Protein AF-A7TCD0-F1 (afdb_monomer)

Foldseek 3Di:
DWAKDKDWDDDDPFIEIEIATAFDADAVCPVRLVVRVVCNQVPDDDDDPDDDTPVPRGNYYHYYYNSRHDDDD

pLDDT: mean 94.61, std 6.47, range [67.38, 98.69]

Nearest PDB structures (foldseek):
  8um5-assembly1_A  TM=9.763E-01  e=2.066E-07  Homo sapiens
  5okm-assembly1_A  TM=9.736E-01  e=4.020E-07  Homo sapiens
  5okn-assembly1_A  TM=9.700E-01  e=6.849E-07  Homo sapiens
  4cml-assembly1_A  TM=8.808E-01  e=4.862E-05  Homo sapiens
  3n9v-assembly2_B  TM=9.249E-01  e=8.282E-05  Homo sapiens

InterPro domains:
  IPR000300 Inositol polyphosphate-related phosphatase [PF22669] (1-72)
  IPR036691 Endonuclease/exonuclease/phosphatase superfamily [G3DSA:3.60.10.10] (1-73)
  IPR036691 Endonuclease/exonuclease/phosphatase superfamily [SSF56219] (1-72)

Mean predicted aligned error: 3.0 Å

Sequence (73 aa):
NKGAVGISFLFGATSFCFINCHLAARASRVLRRNQNFHSILKGLNLGQKNVFDLTNQFHHVFWFGDLNYRIDL

Secondary structure (DSSP, 8-state):
--EEEEEEEEETTEEEEEEEEE---SGGGHHHHHHHHHHHHHH---S-SSSS-TTTSSSEEEEEEE-------

Solvent-accessible surface area (backbone atoms only — not comparable to full-atom values): 4550 Å² total; per-residue (Å²): 146,68,53,70,52,74,53,68,52,70,60,83,94,46,33,41,35,42,36,43,30,34,39,46,64,58,71,91,31,55,71,54,26,56,50,46,51,56,50,48,55,73,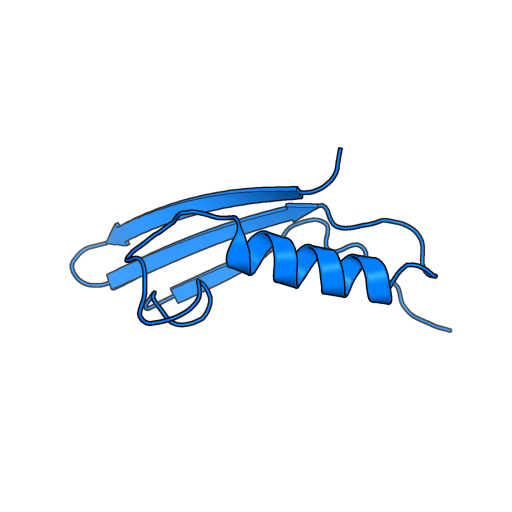65,61,91,66,89,68,86,90,84,52,54,69,84,68,70,43,81,39,68,46,80,48,65,51,61,47,80,64,88,88,128

Radius of gyration: 13.63 Å; Cα contacts (8 Å, |Δi|>4): 111; chains: 1; bounding box: 31×21×36 Å

Organism: Nematostella vectensis (NCBI:txid45351)

Structure (mmCIF, N/CA/C/O backbone):
data_AF-A7TCD0-F1
#
_entry.id   AF-A7TCD0-F1
#
loop_
_atom_site.group_PDB
_atom_site.id
_atom_site.type_symbol
_atom_site.label_atom_id
_atom_site.label_alt_id
_atom_site.label_comp_id
_atom_site.label_asym_id
_atom_site.label_entity_id
_atom_site.label_seq_id
_atom_site.pdbx_PDB_ins_code
_atom_site.Cartn_x
_atom_site.Cartn_y
_atom_site.Cartn_z
_atom_site.occupancy
_atom_site.B_iso_or_equiv
_atom_site.auth_seq_id
_atom_site.auth_comp_id
_atom_site.auth_asym_id
_atom_site.auth_atom_id
_atom_site.pdbx_PDB_model_num
ATOM 1 N N . ASN A 1 1 ? -2.147 7.907 -13.237 1.00 87.75 1 ASN A N 1
ATOM 2 C CA . ASN A 1 1 ? -3.157 7.046 -12.577 1.00 87.75 1 ASN A CA 1
ATOM 3 C C . ASN A 1 1 ? -2.510 6.007 -11.638 1.00 87.75 1 ASN A C 1
ATOM 5 O O . ASN A 1 1 ? -2.876 4.842 -11.688 1.00 87.75 1 ASN A O 1
ATOM 9 N N . LYS A 1 2 ? -1.535 6.387 -10.796 1.00 96.56 2 LYS A N 1
ATOM 10 C CA . LYS A 1 2 ? -0.833 5.474 -9.868 1.00 96.56 2 LYS A CA 1
ATOM 11 C C . LYS A 1 2 ? -1.073 5.938 -8.437 1.00 96.56 2 LYS A C 1
ATOM 13 O O . LYS A 1 2 ? -1.196 7.142 -8.230 1.00 96.56 2 LYS A O 1
ATOM 18 N N . GLY A 1 3 ? -1.131 5.011 -7.490 1.00 97.19 3 GLY A N 1
ATOM 19 C CA . GLY A 1 3 ? -1.469 5.305 -6.100 1.00 97.19 3 GLY A CA 1
ATOM 20 C C . GLY A 1 3 ? -1.956 4.064 -5.365 1.00 97.19 3 GLY A C 1
ATOM 21 O O . GLY A 1 3 ? -1.698 2.941 -5.803 1.00 97.19 3 GLY A O 1
ATOM 22 N N . ALA A 1 4 ? -2.663 4.282 -4.262 1.00 98.31 4 ALA A N 1
ATOM 23 C CA . ALA A 1 4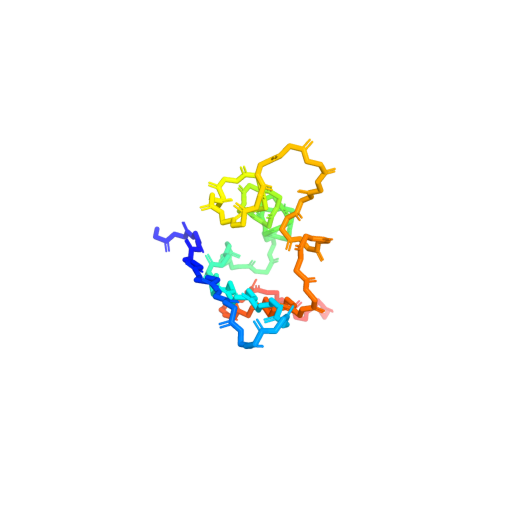 ? -3.272 3.223 -3.476 1.00 98.31 4 ALA A CA 1
ATOM 24 C C . ALA A 1 4 ? -4.611 3.663 -2.894 1.00 98.31 4 ALA A C 1
ATOM 26 O O . ALA A 1 4 ? -4.864 4.853 -2.713 1.00 98.31 4 ALA A O 1
ATOM 27 N N . VAL A 1 5 ? -5.425 2.669 -2.569 1.00 98.06 5 VAL A N 1
ATOM 28 C CA . VAL A 1 5 ? -6.609 2.787 -1.725 1.00 98.06 5 VAL A CA 1
ATOM 29 C C . VAL A 1 5 ? -6.451 1.812 -0.569 1.00 98.06 5 VAL A C 1
ATOM 31 O O . VAL A 1 5 ? -5.794 0.777 -0.711 1.00 98.06 5 VAL A O 1
ATOM 34 N N . GLY A 1 6 ? -7.049 2.123 0.572 1.00 97.19 6 GLY A N 1
ATOM 35 C CA . GLY A 1 6 ? -7.029 1.206 1.697 1.00 97.19 6 GLY A CA 1
ATOM 36 C C . GLY A 1 6 ? -8.268 1.318 2.564 1.00 97.19 6 GLY A C 1
ATOM 37 O O . GLY A 1 6 ? -8.953 2.340 2.561 1.00 97.19 6 GLY A O 1
ATOM 38 N N . ILE A 1 7 ? -8.538 0.239 3.290 1.00 97.69 7 ILE A N 1
ATOM 39 C CA . ILE A 1 7 ? -9.609 0.126 4.274 1.00 97.69 7 ILE A CA 1
ATOM 40 C C . ILE A 1 7 ? -9.062 -0.570 5.517 1.00 97.69 7 ILE A C 1
ATOM 42 O O . ILE A 1 7 ? -8.238 -1.482 5.424 1.00 97.69 7 ILE A O 1
ATOM 46 N N . SER A 1 8 ? -9.539 -0.150 6.683 1.00 97.00 8 SER A N 1
ATOM 47 C CA . SER A 1 8 ? -9.245 -0.809 7.950 1.00 97.00 8 SER A CA 1
ATOM 48 C C . SER A 1 8 ? -10.509 -0.982 8.773 1.00 97.00 8 SER A C 1
ATOM 50 O O . SER A 1 8 ? -11.381 -0.113 8.741 1.00 97.00 8 SER A O 1
ATOM 52 N N . PHE A 1 9 ? -10.586 -2.063 9.540 1.00 96.81 9 PHE A N 1
ATOM 53 C CA . PHE A 1 9 ? -11.700 -2.325 10.448 1.00 96.81 9 PHE A CA 1
ATOM 54 C C . PHE A 1 9 ? -11.270 -3.195 11.635 1.00 96.81 9 PHE A C 1
ATOM 56 O O . PHE A 1 9 ? -10.176 -3.767 11.653 1.00 96.81 9 PHE A O 1
ATOM 63 N N . LEU A 1 10 ? -12.154 -3.281 12.629 1.00 97.38 10 LEU A N 1
ATOM 64 C CA . LEU A 1 10 ? -12.046 -4.198 13.758 1.00 97.38 10 LEU A CA 1
ATOM 65 C C . LEU A 1 10 ? -12.974 -5.394 13.543 1.00 97.38 10 LEU A C 1
ATOM 67 O O . LEU A 1 10 ? -14.142 -5.226 13.200 1.00 97.38 10 LEU A O 1
ATOM 71 N N . PHE A 1 11 ? -12.453 -6.591 13.781 1.00 97.88 11 PHE A N 1
ATOM 72 C CA . PHE A 1 11 ? -13.220 -7.822 13.906 1.00 97.88 11 PHE A CA 1
ATOM 73 C C . PHE A 1 11 ? -13.019 -8.353 15.327 1.00 97.88 11 PHE A C 1
ATOM 75 O O . PHE A 1 11 ? -11.962 -8.891 15.665 1.00 97.88 11 PHE A O 1
ATOM 82 N N . GLY A 1 12 ? -14.002 -8.115 16.198 1.00 97.19 12 GLY A N 1
ATOM 83 C CA . GLY A 1 12 ? -13.805 -8.259 17.641 1.00 97.19 12 GLY A CA 1
ATOM 84 C C . GLY A 1 12 ? -12.698 -7.319 18.135 1.00 97.19 12 GLY A C 1
ATOM 85 O O . GLY A 1 12 ? -12.728 -6.123 17.852 1.00 97.19 12 GLY A O 1
ATOM 86 N N . ALA A 1 13 ? -11.707 -7.866 18.841 1.00 96.81 13 ALA A N 1
ATOM 87 C CA . ALA A 1 13 ? -10.522 -7.123 19.283 1.00 96.81 13 ALA A CA 1
ATOM 88 C C . ALA A 1 13 ? -9.383 -7.101 18.241 1.00 96.81 13 ALA A C 1
ATOM 90 O O . ALA A 1 13 ? -8.364 -6.445 18.453 1.00 96.81 13 ALA A O 1
ATOM 91 N N . THR A 1 14 ? -9.534 -7.807 17.116 1.00 97.62 14 THR A N 1
ATOM 92 C CA . THR A 1 14 ? -8.486 -7.945 16.101 1.00 97.62 14 THR A CA 1
ATOM 93 C C . THR A 1 14 ? -8.646 -6.882 15.020 1.00 97.62 14 THR A C 1
ATOM 95 O O . THR A 1 14 ? -9.716 -6.710 14.442 1.00 97.62 14 THR A O 1
ATOM 98 N N . SER A 1 15 ? -7.565 -6.167 14.722 1.00 97.12 15 SER A N 1
ATOM 99 C CA . SER A 1 15 ? -7.547 -5.080 13.741 1.00 97.12 15 SER A CA 1
ATOM 100 C C . SER A 1 15 ? -6.944 -5.533 12.415 1.00 97.12 15 SER A C 1
ATOM 102 O O . SER A 1 15 ? -5.883 -6.159 12.379 1.00 97.12 15 SER A O 1
ATOM 104 N N . PHE A 1 16 ? -7.629 -5.194 11.325 1.00 97.56 16 PHE A N 1
ATOM 105 C CA . PHE A 1 16 ? -7.261 -5.563 9.963 1.00 97.56 16 PHE A CA 1
ATOM 106 C C . PHE A 1 16 ? -7.060 -4.316 9.108 1.00 97.56 16 PHE A C 1
ATOM 108 O O . PHE A 1 16 ? -7.835 -3.361 9.199 1.00 97.56 16 PHE A O 1
ATOM 115 N N . CYS A 1 17 ? -6.054 -4.352 8.239 1.00 97.56 17 CYS A N 1
ATOM 116 C CA . CYS A 1 17 ? -5.795 -3.322 7.244 1.00 97.56 17 CYS A CA 1
ATOM 117 C C . CYS A 1 17 ? -5.523 -3.953 5.881 1.00 97.56 17 CYS A C 1
ATOM 119 O O . CYS A 1 17 ? -4.706 -4.865 5.758 1.00 97.56 17 CYS A O 1
ATOM 121 N N . PHE A 1 18 ? -6.204 -3.449 4.857 1.00 98.31 18 PHE A N 1
ATOM 122 C CA . PHE A 1 18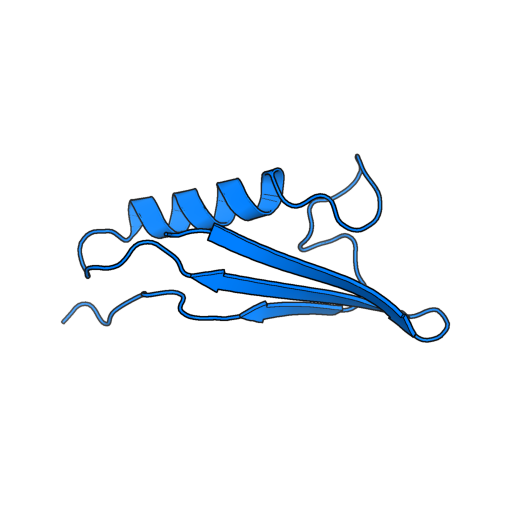 ? -6.073 -3.890 3.474 1.00 98.31 18 PHE A CA 1
ATOM 123 C C . PHE A 1 18 ? -5.684 -2.695 2.612 1.00 98.31 18 PHE A C 1
ATOM 125 O O . PHE A 1 18 ? -6.399 -1.694 2.578 1.00 98.31 18 PHE A O 1
ATOM 132 N N . ILE A 1 19 ? -4.561 -2.805 1.905 1.00 98.25 19 ILE A N 1
ATOM 133 C CA . ILE A 1 19 ? -4.002 -1.761 1.046 1.00 98.25 19 ILE A CA 1
ATOM 134 C C . ILE A 1 19 ? -3.839 -2.345 -0.356 1.00 98.25 19 ILE A C 1
ATOM 136 O O . ILE A 1 19 ? -3.004 -3.221 -0.580 1.00 98.25 19 ILE A O 1
ATOM 140 N N . ASN A 1 20 ? -4.628 -1.839 -1.304 1.00 98.62 20 ASN A N 1
ATOM 141 C CA . ASN A 1 20 ? -4.502 -2.164 -2.721 1.00 98.62 20 ASN A CA 1
ATOM 142 C C . ASN A 1 20 ? -3.780 -1.021 -3.440 1.00 98.62 20 ASN A C 1
ATOM 144 O O . ASN A 1 20 ? -4.218 0.131 -3.377 1.00 98.62 20 ASN A O 1
ATOM 148 N N . CYS A 1 21 ? -2.694 -1.319 -4.149 1.00 98.56 21 CYS A N 1
ATOM 149 C CA . CYS A 1 21 ? -1.906 -0.318 -4.857 1.00 98.56 21 CYS A CA 1
ATOM 150 C C . CYS A 1 21 ? -1.634 -0.677 -6.319 1.00 98.56 21 CYS A C 1
ATOM 152 O O . CYS A 1 21 ? -1.606 -1.832 -6.732 1.00 98.56 21 CYS A O 1
ATOM 154 N N . HIS A 1 22 ? -1.399 0.364 -7.108 1.00 98.69 22 HIS A N 1
ATOM 155 C CA . HIS A 1 22 ? -0.929 0.264 -8.480 1.00 98.69 22 HIS A CA 1
ATOM 156 C C . HIS A 1 22 ? 0.309 1.155 -8.604 1.00 98.69 22 HIS A C 1
ATOM 158 O O . HIS A 1 22 ? 0.198 2.387 -8.646 1.00 98.69 22 HIS A O 1
ATOM 164 N N . LEU A 1 23 ? 1.493 0.533 -8.630 1.00 98.69 23 LEU A N 1
ATOM 165 C CA . LEU A 1 23 ? 2.789 1.222 -8.580 1.00 98.69 23 LEU A CA 1
ATOM 166 C C . LEU A 1 23 ? 3.342 1.546 -9.977 1.00 98.69 23 LEU A C 1
ATOM 168 O O . LEU A 1 23 ? 2.815 1.110 -11.001 1.00 98.69 23 LEU A O 1
ATOM 172 N N . ALA A 1 24 ? 4.404 2.353 -10.042 1.00 98.44 24 ALA A N 1
ATOM 173 C CA . ALA A 1 24 ? 5.024 2.749 -11.304 1.00 98.44 24 ALA A CA 1
ATOM 174 C C . ALA A 1 24 ? 5.410 1.555 -12.205 1.00 98.44 24 ALA A C 1
ATOM 176 O O . ALA A 1 24 ? 6.176 0.671 -11.820 1.00 98.44 24 ALA A O 1
ATOM 177 N N . ALA A 1 25 ? 4.923 1.590 -13.449 1.00 97.06 25 ALA A N 1
ATOM 178 C CA . ALA A 1 25 ? 5.191 0.584 -14.477 1.00 97.06 25 ALA A CA 1
ATOM 179 C C . ALA A 1 25 ? 6.592 0.732 -15.112 1.00 97.06 25 ALA A C 1
ATOM 181 O O . ALA A 1 25 ? 7.267 1.742 -14.907 1.00 97.06 25 ALA A O 1
ATOM 182 N N . ARG A 1 26 ? 6.953 -0.235 -15.975 1.00 95.44 26 ARG A N 1
ATOM 183 C CA . ARG A 1 26 ? 8.251 -0.424 -16.673 1.00 95.44 26 ARG A CA 1
ATOM 184 C C . ARG A 1 26 ? 9.358 -0.990 -15.779 1.00 95.44 26 ARG A C 1
ATOM 186 O O . ARG A 1 26 ? 9.501 -0.576 -14.631 1.00 95.44 26 ARG A O 1
ATOM 193 N N . ALA A 1 27 ? 10.166 -1.899 -16.329 1.00 96.31 27 ALA A N 1
ATOM 194 C CA . ALA A 1 27 ? 11.213 -2.613 -15.592 1.00 96.31 27 ALA A CA 1
ATOM 195 C C . ALA A 1 27 ? 12.196 -1.653 -14.896 1.00 96.31 27 ALA A C 1
ATOM 197 O O . ALA A 1 27 ? 12.340 -1.719 -13.678 1.00 96.31 27 ALA A O 1
ATOM 198 N N . SER A 1 28 ? 12.705 -0.648 -15.617 1.00 97.12 28 SER A N 1
ATOM 199 C CA . SER A 1 28 ? 13.694 0.330 -15.125 1.00 97.12 28 SER A CA 1
ATOM 200 C C . SER A 1 28 ? 13.241 1.234 -13.968 1.00 97.12 28 SER A C 1
ATOM 202 O O . SER A 1 28 ? 14.044 1.972 -13.405 1.00 97.12 28 SER A O 1
ATOM 204 N N . ARG A 1 29 ? 11.958 1.219 -13.580 1.00 97.44 29 ARG A N 1
ATOM 205 C CA . ARG A 1 29 ? 11.394 2.132 -12.569 1.00 97.44 29 ARG A CA 1
ATOM 206 C C . ARG A 1 29 ? 11.342 1.556 -11.150 1.00 97.44 29 ARG A C 1
ATOM 208 O O . ARG A 1 29 ? 10.456 1.931 -10.383 1.00 97.44 29 ARG A O 1
ATOM 215 N N . VAL A 1 30 ? 12.294 0.696 -10.778 1.00 98.19 30 VAL A N 1
ATOM 216 C CA . VAL A 1 30 ? 12.380 0.095 -9.428 1.00 98.19 30 VAL A CA 1
ATOM 217 C C . VAL A 1 30 ? 12.407 1.176 -8.345 1.00 98.19 30 VAL A C 1
ATOM 219 O O . VAL A 1 30 ? 11.534 1.198 -7.482 1.00 98.19 30 VAL A O 1
ATOM 222 N N . LEU A 1 31 ? 13.315 2.152 -8.451 1.00 98.25 31 LEU A N 1
ATOM 223 C CA . LEU A 1 31 ? 13.423 3.237 -7.468 1.00 98.25 31 LEU A CA 1
ATOM 224 C C . LEU A 1 31 ? 12.104 4.010 -7.308 1.00 98.25 31 LEU A C 1
ATOM 226 O O . LEU A 1 31 ? 11.708 4.364 -6.199 1.00 98.25 31 LEU A O 1
ATOM 230 N N . ARG A 1 32 ? 11.379 4.234 -8.410 1.00 98.38 32 ARG A N 1
ATOM 231 C CA . ARG A 1 32 ? 10.086 4.924 -8.375 1.00 98.38 32 ARG A CA 1
ATOM 232 C C . ARG A 1 32 ? 9.002 4.087 -7.691 1.00 98.38 32 ARG A C 1
ATOM 234 O O . ARG A 1 32 ? 8.164 4.670 -7.010 1.00 98.38 32 ARG A O 1
ATOM 241 N N . ARG A 1 33 ? 9.005 2.758 -7.846 1.00 98.62 33 ARG A N 1
ATOM 242 C CA . ARG A 1 33 ? 8.092 1.862 -7.112 1.00 98.62 33 ARG A CA 1
ATOM 243 C C . ARG A 1 33 ? 8.363 1.905 -5.611 1.00 98.62 33 ARG A C 1
ATOM 245 O O . ARG A 1 33 ? 7.417 2.088 -4.850 1.00 98.62 33 ARG A O 1
ATOM 252 N N . ASN A 1 34 ? 9.631 1.869 -5.201 1.00 98.38 34 ASN A N 1
ATOM 253 C CA . ASN A 1 34 ? 10.021 1.996 -3.790 1.00 98.38 34 ASN A CA 1
ATOM 254 C C . ASN A 1 34 ? 9.572 3.351 -3.214 1.00 98.38 34 ASN A C 1
ATOM 256 O O . ASN A 1 34 ? 8.989 3.422 -2.135 1.00 98.38 34 ASN A O 1
ATOM 260 N N . GLN A 1 35 ? 9.756 4.438 -3.970 1.00 98.44 35 GLN A N 1
ATOM 261 C CA . GLN A 1 35 ? 9.234 5.755 -3.593 1.00 98.44 35 GLN A CA 1
ATOM 262 C C . GLN A 1 35 ? 7.705 5.758 -3.478 1.00 98.44 35 GLN A C 1
ATOM 264 O O . GLN A 1 35 ? 7.175 6.331 -2.532 1.00 98.44 35 GLN A O 1
ATOM 269 N N . ASN A 1 36 ? 6.985 5.116 -4.409 1.00 98.44 36 ASN A N 1
ATOM 270 C CA . ASN A 1 36 ? 5.528 5.004 -4.326 1.00 98.44 36 ASN A CA 1
ATOM 271 C C . ASN A 1 36 ? 5.091 4.285 -3.047 1.00 98.44 36 ASN A C 1
ATOM 273 O O . ASN A 1 36 ? 4.198 4.792 -2.377 1.00 98.44 36 ASN A O 1
ATOM 277 N N . PHE A 1 37 ? 5.742 3.177 -2.684 1.00 97.69 37 PHE A N 1
ATOM 278 C CA . PHE A 1 37 ? 5.493 2.473 -1.424 1.00 97.69 37 PHE A CA 1
ATOM 279 C C . PHE A 1 37 ? 5.623 3.411 -0.215 1.00 97.69 37 PHE A C 1
ATOM 281 O O . PHE A 1 37 ? 4.668 3.568 0.544 1.00 97.69 37 PHE A O 1
ATOM 288 N N . HIS A 1 38 ? 6.747 4.124 -0.083 1.00 96.81 38 HIS A N 1
ATOM 289 C CA . HIS A 1 38 ? 6.949 5.048 1.037 1.00 96.81 38 HIS A CA 1
ATOM 290 C C . HIS A 1 38 ? 5.960 6.221 1.041 1.00 96.81 38 HIS A C 1
ATOM 292 O O . HIS A 1 38 ? 5.528 6.657 2.106 1.00 96.81 38 HIS A O 1
ATOM 298 N N . SER A 1 39 ? 5.582 6.743 -0.130 1.00 96.56 39 SER A N 1
ATOM 299 C CA . SER A 1 39 ? 4.562 7.792 -0.226 1.00 96.56 39 SER A CA 1
ATOM 300 C C . SER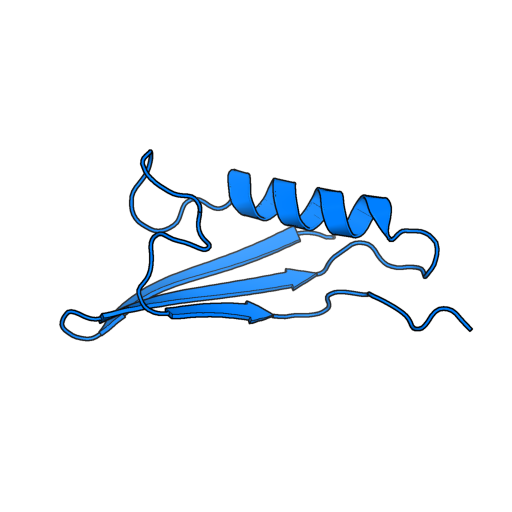 A 1 39 ? 3.182 7.294 0.202 1.00 96.56 39 SER A C 1
ATOM 302 O O . SER A 1 39 ? 2.475 8.022 0.889 1.00 96.56 39 SER A O 1
ATOM 304 N N . ILE A 1 40 ? 2.805 6.065 -0.165 1.00 96.56 40 ILE A N 1
ATOM 305 C CA . ILE A 1 40 ? 1.542 5.446 0.261 1.00 96.56 40 ILE A CA 1
ATOM 306 C C . ILE A 1 40 ? 1.549 5.235 1.778 1.00 96.56 40 ILE A C 1
ATOM 308 O O . ILE A 1 40 ? 0.591 5.621 2.441 1.00 96.56 40 ILE A O 1
ATOM 312 N N . LEU A 1 41 ? 2.649 4.708 2.326 1.00 93.75 41 LEU A N 1
ATOM 313 C CA . LEU A 1 41 ? 2.812 4.455 3.760 1.00 93.75 41 LEU A CA 1
ATOM 314 C C . LEU A 1 41 ? 2.641 5.727 4.606 1.00 93.75 41 LEU A C 1
ATOM 316 O O . LEU A 1 41 ? 2.067 5.675 5.687 1.00 93.75 41 LEU A O 1
ATOM 320 N N . LYS A 1 42 ? 3.117 6.872 4.098 1.00 91.62 42 LYS A N 1
ATOM 321 C CA . LYS A 1 42 ? 2.988 8.182 4.756 1.00 91.62 42 LYS A CA 1
ATOM 322 C C . LYS A 1 42 ? 1.655 8.887 4.483 1.00 91.62 42 LYS A C 1
ATOM 324 O O . LYS A 1 42 ? 1.253 9.735 5.270 1.00 91.62 42 LYS A O 1
ATOM 329 N N . GLY A 1 43 ? 1.027 8.614 3.339 1.00 93.31 43 GLY A N 1
ATOM 330 C CA . GLY A 1 43 ? -0.122 9.374 2.839 1.00 93.31 43 GLY A CA 1
ATOM 331 C C . GLY A 1 43 ? -1.487 8.764 3.159 1.00 93.31 43 GLY A C 1
ATOM 332 O O . GLY A 1 43 ? -2.467 9.502 3.248 1.00 93.31 43 GLY A O 1
ATOM 333 N N . LEU A 1 44 ? -1.578 7.440 3.324 1.00 93.62 44 LEU A N 1
ATOM 334 C CA . LEU A 1 44 ? -2.828 6.786 3.707 1.00 93.62 44 LEU A CA 1
ATOM 335 C C . LEU A 1 44 ? -3.140 7.067 5.181 1.00 93.62 44 LEU A C 1
ATOM 337 O O . LEU A 1 44 ? -2.364 6.750 6.076 1.00 93.62 44 LEU A O 1
ATOM 341 N N . ASN A 1 45 ? -4.309 7.654 5.425 1.00 91.56 45 ASN A N 1
ATOM 342 C CA . ASN A 1 45 ? -4.786 7.978 6.762 1.00 91.56 45 ASN A CA 1
ATOM 343 C C . ASN A 1 45 ? -5.757 6.895 7.256 1.00 91.56 45 ASN A C 1
ATOM 345 O O . ASN A 1 45 ? -6.971 7.049 7.134 1.00 91.56 45 ASN A O 1
ATOM 349 N N . LEU A 1 46 ? -5.206 5.793 7.767 1.00 92.25 46 LEU A N 1
ATOM 350 C CA . LEU A 1 46 ? -5.941 4.679 8.374 1.00 92.25 46 LEU A CA 1
ATOM 351 C C . LEU A 1 46 ? -5.414 4.431 9.793 1.00 92.25 46 LEU A C 1
ATOM 353 O O . LEU A 1 46 ? -4.246 4.697 10.065 1.00 92.25 46 LEU A O 1
ATOM 357 N N . GLY A 1 47 ? -6.263 3.884 10.665 1.00 87.44 47 GLY A N 1
ATOM 358 C CA . GLY A 1 47 ? -5.893 3.520 12.035 1.00 87.44 47 GLY A CA 1
ATOM 359 C C . GLY A 1 47 ? -5.606 4.715 12.956 1.00 87.44 47 GLY A C 1
ATOM 360 O O . GLY A 1 47 ? -6.285 5.740 12.898 1.00 87.44 47 GLY A O 1
ATOM 361 N N . GLN A 1 48 ? -4.643 4.545 13.862 1.00 81.81 48 GLN A N 1
ATOM 362 C CA . GLN A 1 48 ? -4.259 5.514 14.890 1.00 81.81 48 GLN A CA 1
ATOM 363 C C . GLN A 1 48 ? -3.069 6.348 14.401 1.00 81.81 48 GLN A C 1
ATOM 365 O O . GLN A 1 48 ? -2.019 5.820 14.033 1.00 81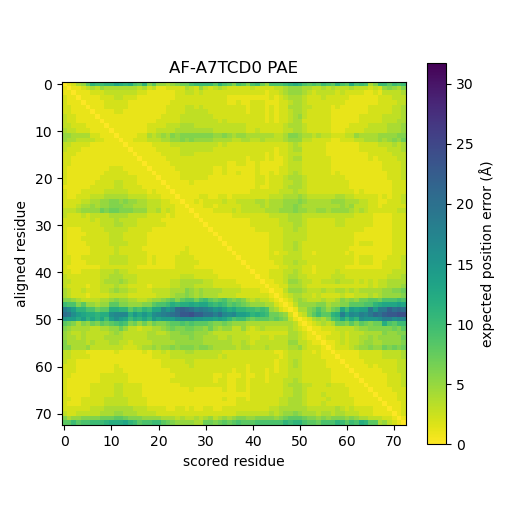.81 48 GLN A O 1
ATOM 370 N N . LYS A 1 49 ? -3.203 7.676 14.435 1.00 69.75 49 LYS A N 1
ATOM 371 C CA . LYS A 1 49 ? -2.101 8.574 14.075 1.00 69.75 49 LYS A CA 1
ATOM 372 C C . LYS A 1 49 ? -1.028 8.590 15.175 1.00 69.75 49 LY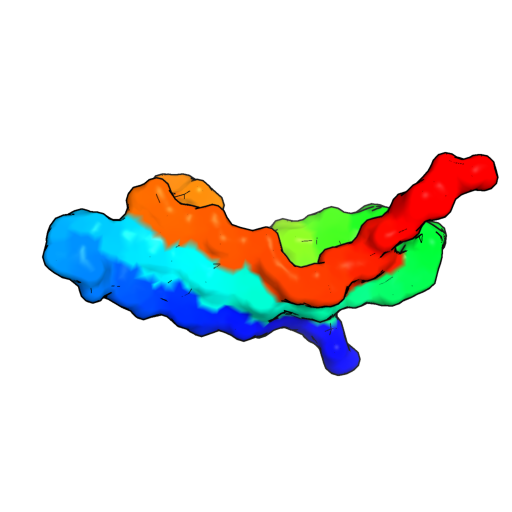S A C 1
ATOM 374 O O . LYS A 1 49 ? -1.357 8.674 16.353 1.00 69.75 49 LYS A O 1
ATOM 379 N N . ASN A 1 50 ? 0.239 8.654 14.753 1.00 67.38 50 ASN A N 1
ATOM 380 C CA . ASN A 1 50 ? 1.394 9.190 15.502 1.00 67.38 50 ASN A CA 1
ATOM 381 C C . ASN A 1 50 ? 2.260 8.243 16.354 1.00 67.38 50 ASN A C 1
ATOM 383 O O . ASN A 1 50 ? 3.150 8.750 17.033 1.00 67.38 50 ASN A O 1
ATOM 387 N N . VAL A 1 51 ? 2.094 6.916 16.300 1.00 71.56 51 VAL A N 1
ATOM 388 C CA . VAL A 1 51 ? 3.007 6.002 17.034 1.00 71.56 51 VAL A CA 1
ATOM 389 C C . VAL A 1 51 ? 3.762 5.050 16.107 1.00 71.56 51 VAL A C 1
ATOM 391 O O . VAL A 1 51 ? 4.973 4.900 16.232 1.00 71.56 51 VAL A O 1
ATOM 394 N N . PHE A 1 52 ? 3.071 4.463 15.132 1.00 82.19 52 PHE A N 1
ATOM 395 C CA . PHE A 1 52 ? 3.644 3.526 14.168 1.00 82.19 52 PHE A CA 1
ATOM 396 C C . PHE A 1 52 ? 3.108 3.813 12.763 1.00 82.19 52 PHE A C 1
ATOM 398 O O . PHE A 1 52 ? 2.061 4.445 12.605 1.00 82.19 52 PHE A O 1
ATOM 405 N N . ASP A 1 53 ? 3.822 3.361 11.734 1.00 88.69 53 ASP A N 1
ATOM 406 C CA . ASP A 1 53 ? 3.318 3.410 10.362 1.00 88.69 53 ASP A CA 1
ATOM 407 C C . ASP A 1 53 ? 2.209 2.362 10.126 1.00 88.69 53 ASP A C 1
ATOM 409 O O . ASP A 1 53 ? 1.808 1.612 11.023 1.00 88.69 53 ASP A O 1
ATOM 413 N N . LEU A 1 54 ? 1.649 2.327 8.913 1.00 89.62 54 LEU A N 1
ATOM 414 C CA . LEU A 1 54 ? 0.561 1.399 8.584 1.00 89.62 54 LEU A CA 1
ATOM 415 C C . LEU A 1 54 ? 0.981 -0.072 8.627 1.00 89.62 54 LEU A C 1
ATOM 417 O O . LEU A 1 54 ? 0.099 -0.922 8.719 1.00 89.62 54 LEU A O 1
ATOM 421 N N . THR A 1 55 ? 2.278 -0.388 8.558 1.00 88.25 55 THR A N 1
ATOM 422 C CA . THR A 1 55 ? 2.738 -1.781 8.611 1.00 88.25 55 THR A CA 1
ATOM 423 C C . THR A 1 55 ? 2.763 -2.327 10.034 1.00 88.25 55 THR A C 1
ATOM 425 O O . THR A 1 55 ? 2.726 -3.542 10.203 1.00 88.25 55 THR A O 1
ATOM 428 N N . ASN A 1 56 ? 2.747 -1.454 11.049 1.00 89.25 56 ASN A N 1
ATOM 429 C CA . ASN A 1 56 ? 2.979 -1.846 12.441 1.00 89.25 56 ASN A CA 1
ATOM 430 C C . ASN A 1 56 ? 1.840 -1.482 13.410 1.00 89.25 56 ASN A C 1
ATOM 432 O O . ASN A 1 56 ? 1.940 -1.781 14.596 1.00 89.25 56 ASN A O 1
ATOM 436 N N . GLN A 1 57 ? 0.761 -0.847 12.946 1.00 92.12 57 GLN A N 1
ATOM 437 C CA . GLN A 1 57 ? -0.340 -0.407 13.821 1.00 92.12 57 GLN A CA 1
ATOM 438 C C . GLN A 1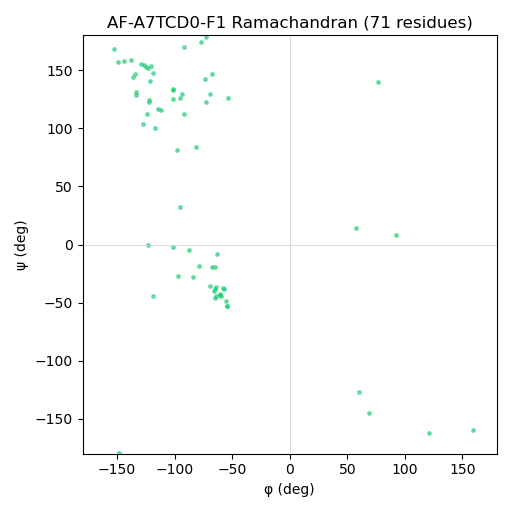 57 ? -1.587 -1.315 13.813 1.00 92.12 57 GLN A C 1
ATOM 440 O O . GLN A 1 57 ? -2.551 -1.039 14.528 1.00 92.12 57 GLN A O 1
ATOM 445 N N . PHE A 1 58 ? -1.597 -2.385 13.010 1.00 94.88 58 PHE A N 1
ATOM 446 C CA . 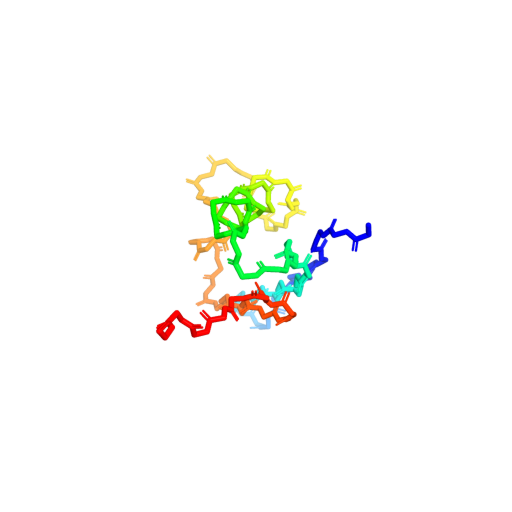PHE A 1 58 ? -2.699 -3.352 12.935 1.00 94.88 58 PHE A CA 1
ATOM 447 C C . PHE A 1 58 ? -2.214 -4.761 13.284 1.00 94.88 58 PHE A C 1
ATOM 449 O O . PHE A 1 58 ? -1.052 -5.081 13.051 1.00 94.88 58 PHE A O 1
ATOM 456 N N . HIS A 1 59 ? -3.106 -5.621 13.783 1.00 96.06 59 HIS A N 1
ATOM 457 C CA . HIS A 1 59 ? -2.772 -7.029 14.031 1.00 96.06 59 HIS A CA 1
ATOM 458 C C . HIS A 1 59 ? -2.454 -7.767 12.723 1.00 96.06 59 HIS A C 1
ATOM 460 O O . HIS A 1 59 ? -1.540 -8.588 12.678 1.00 96.06 59 HIS A O 1
ATOM 466 N N . HIS A 1 60 ? -3.190 -7.454 11.651 1.00 97.62 60 HIS A N 1
ATOM 467 C CA . HIS A 1 60 ? -2.959 -8.009 10.320 1.00 97.62 60 HIS A CA 1
ATOM 468 C C . HIS A 1 60 ? -2.972 -6.913 9.254 1.00 97.62 60 HIS A C 1
ATOM 470 O O . HIS A 1 60 ? -3.923 -6.132 9.155 1.00 97.62 60 HIS A O 1
ATOM 476 N N . VAL A 1 61 ? -1.929 -6.895 8.423 1.00 97.38 61 VAL A N 1
ATOM 477 C CA . VAL A 1 61 ? -1.775 -5.959 7.305 1.00 97.38 61 VAL A CA 1
ATOM 478 C C . VAL A 1 61 ? -1.624 -6.746 6.010 1.00 97.38 61 VAL A C 1
ATOM 480 O O . VAL A 1 61 ? -0.722 -7.567 5.868 1.00 97.38 61 VAL A O 1
ATOM 483 N N . PHE A 1 62 ? -2.495 -6.462 5.048 1.00 98.12 62 PHE A N 1
ATOM 484 C CA . PHE A 1 62 ? -2.469 -7.033 3.709 1.00 98.12 62 PHE A CA 1
ATOM 485 C C . PHE A 1 62 ? -2.114 -5.937 2.713 1.00 98.12 62 PHE A C 1
ATOM 487 O O . PHE A 1 62 ? -2.882 -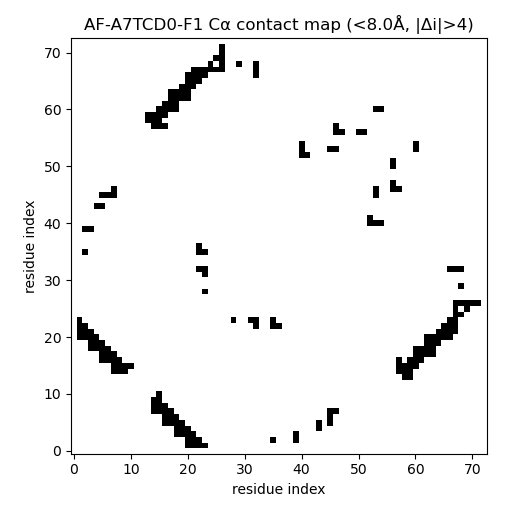4.994 2.521 1.00 98.12 62 PHE A O 1
ATOM 494 N N . TRP A 1 63 ? -0.966 -6.072 2.054 1.00 98.12 63 TRP A N 1
ATOM 495 C CA . TRP A 1 63 ? -0.520 -5.150 1.013 1.00 98.12 63 TRP A CA 1
ATOM 496 C C . TRP A 1 63 ? -0.464 -5.872 -0.329 1.00 98.12 63 TRP A C 1
ATOM 498 O O . TRP A 1 63 ? 0.314 -6.807 -0.505 1.00 98.12 63 TRP A O 1
ATOM 508 N N . PHE A 1 64 ? -1.286 -5.444 -1.283 1.00 98.56 64 PHE A N 1
ATOM 509 C CA . PHE A 1 64 ? -1.469 -6.144 -2.554 1.00 98.56 64 PHE A CA 1
ATOM 510 C C . PHE A 1 64 ? -1.787 -5.186 -3.712 1.00 98.56 64 PHE A C 1
ATOM 512 O O . PHE A 1 64 ? -1.812 -3.964 -3.547 1.00 98.56 64 PHE A O 1
ATOM 519 N N . GLY A 1 65 ? -1.978 -5.752 -4.907 1.00 98.38 65 GLY A N 1
ATOM 520 C CA . GLY A 1 65 ? -2.325 -5.037 -6.137 1.00 98.38 65 GLY A CA 1
ATOM 521 C C . GLY A 1 65 ? -1.300 -5.227 -7.256 1.00 98.38 65 GLY A C 1
ATOM 522 O O . GLY A 1 65 ? -0.483 -6.148 -7.221 1.00 98.38 65 GLY A O 1
ATOM 523 N N . ASP A 1 66 ? -1.325 -4.343 -8.255 1.00 98.69 66 ASP A N 1
ATOM 524 C CA . ASP A 1 66 ? -0.325 -4.327 -9.328 1.00 98.69 66 ASP A CA 1
ATOM 525 C C . ASP A 1 66 ? 0.950 -3.602 -8.861 1.00 98.69 66 ASP A C 1
ATOM 527 O O . ASP A 1 66 ? 1.168 -2.403 -9.097 1.00 98.69 66 ASP A O 1
ATOM 531 N N . LEU A 1 67 ? 1.808 -4.364 -8.178 1.00 98.56 67 LEU A N 1
ATOM 532 C CA . LEU A 1 67 ? 3.093 -3.885 -7.666 1.00 98.56 67 LEU A CA 1
ATOM 533 C C . LEU A 1 67 ? 4.091 -3.554 -8.782 1.00 98.56 67 LEU A C 1
ATOM 535 O O . LEU A 1 67 ? 5.041 -2.809 -8.550 1.00 98.56 67 LEU A O 1
ATOM 539 N N . ASN A 1 68 ? 3.884 -4.066 -9.998 1.00 98.38 68 ASN A N 1
ATOM 540 C CA . ASN A 1 68 ? 4.687 -3.770 -11.183 1.00 98.38 68 ASN A CA 1
ATOM 541 C C . ASN A 1 68 ? 6.204 -4.072 -11.101 1.00 98.38 68 ASN A C 1
ATOM 543 O O . ASN A 1 68 ? 6.948 -3.623 -11.982 1.00 98.38 68 ASN A O 1
ATOM 547 N N . TYR A 1 69 ? 6.692 -4.833 -10.113 1.00 98.25 69 TYR A N 1
ATOM 548 C CA . TYR A 1 69 ? 8.058 -5.377 -10.158 1.00 98.25 69 TYR A CA 1
ATOM 549 C C . TYR A 1 69 ? 8.177 -6.412 -11.276 1.00 98.25 69 TYR A C 1
ATOM 551 O O . TYR A 1 69 ? 7.210 -7.088 -11.618 1.00 98.25 69 TYR A O 1
ATOM 559 N N . ARG A 1 70 ? 9.360 -6.488 -11.883 1.00 97.62 70 ARG A N 1
ATOM 560 C CA . ARG A 1 70 ? 9.667 -7.367 -13.014 1.00 97.62 70 ARG A CA 1
ATOM 561 C C . ARG A 1 70 ? 10.894 -8.193 -12.658 1.00 97.62 70 ARG A C 1
ATOM 563 O O . ARG A 1 70 ? 11.693 -7.748 -11.839 1.00 97.62 70 ARG A O 1
ATOM 570 N N . ILE A 1 71 ? 11.018 -9.356 -13.282 1.00 97.06 71 ILE A N 1
ATOM 571 C CA . ILE A 1 71 ? 12.243 -10.150 -13.230 1.00 97.06 71 ILE A CA 1
ATOM 572 C C . ILE A 1 71 ? 13.304 -9.390 -14.030 1.00 97.06 71 ILE A C 1
ATOM 574 O O . ILE A 1 71 ? 13.021 -8.947 -15.145 1.00 97.06 71 ILE A O 1
ATOM 578 N N . ASP A 1 72 ? 14.469 -9.198 -13.424 1.00 92.69 72 ASP A N 1
ATOM 579 C CA . ASP A 1 72 ? 15.661 -8.684 -14.092 1.00 92.69 72 ASP A CA 1
ATOM 580 C C . ASP A 1 72 ? 16.445 -9.903 -14.588 1.00 92.69 72 ASP A C 1
ATOM 582 O O . ASP A 1 72 ? 16.852 -10.730 -13.769 1.00 92.69 72 ASP A O 1
ATOM 586 N N . LEU A 1 73 ? 16.515 -10.076 -15.911 1.00 87.12 73 LEU A N 1
ATOM 587 C CA . LEU A 1 73 ? 17.146 -11.219 -16.584 1.00 87.12 73 LEU A CA 1
ATOM 588 C C . LEU A 1 73 ? 18.434 -10.781 -17.274 1.00 87.12 73 LEU A C 1
ATOM 590 O O . LEU A 1 73 ? 18.386 -9.732 -17.958 1.00 87.12 73 LEU A O 1
#